Protein AF-A0A2N9N0X9-F1 (afdb_monomer)

Foldseek 3Di:
DPPLDDAFAKEWEQKEWAQPQDDPPDDSVVVRVVLIAGADDDPDDLDDHHYAYEYAYQDDCALVNCVVCCVPPVHRYYYHPPSVVRSVCVVVVHHDIDMWTHQWDYHNPDTPCVVPVVSSVVSVVVNVVVCVVCVVSRVVSVD

Secondary structure (DSSP, 8-state):
-TTTS-TT-EEEEEEEEETT---SSS-HHHHHHHH-EE----SS-SS--EEEEEEE-SS---HHHHHHHHHHH--SEEESSHHHHHHHHHHTT-----EEE----B-SS-BTTTT-HHHHHHHHHHHHHHHHHHHHHHHHHT-

Nearest PDB structures (foldseek):
  2qsu-assembly1_B  TM=7.809E-01  e=2.607E-05  Arabidopsis thaliana
  3bsf-assembly1_B  TM=7.922E-01  e=1.098E-04  Arabidopsis thaliana
  4l0m-assembly1_A-2  TM=6.205E-01  e=2.783E-05  Borreliella burgdorferi B31
  5b7p-assembly1_B  TM=5.273E-01  e=2.881E-03  Aeromonas hydrophila subsp. hydrophila ATCC 7966
  8d38-assembly1_B  TM=5.324E-01  e=8.196E-03  Geobacillus stearothermophilus

Sequence (143 aa):
MEGRIKRFDVVAAEKVVIYDIAEAVGDSKVAITDYSTTLPLPARLPVPAVKVTMYSADRDLTPAGLRELDAAYQPVVADWESGAIAWVAHRNATPVLILRGVTDLVNSDNGEAHGNPQLFADNTIRVMRNLVGLLPKWLAAWR

Radius of gyration: 15.5 Å; Cα contacts (8 Å, |Δi|>4): 230; chains: 1; bounding box: 37×37×37 Å

Structure (mmCIF, N/CA/C/O backbone):
data_AF-A0A2N9N0X9-F1
#
_entry.id   AF-A0A2N9N0X9-F1
#
loop_
_atom_site.group_PDB
_atom_site.id
_atom_site.type_symbol
_atom_site.label_atom_id
_atom_site.label_alt_id
_atom_site.label_comp_id
_atom_site.label_asym_id
_atom_site.label_entity_id
_atom_site.label_seq_id
_atom_site.pdbx_PDB_ins_code
_atom_site.Cartn_x
_atom_site.Cartn_y
_atom_site.Cartn_z
_atom_site.occupancy
_atom_site.B_iso_or_equiv
_atom_site.auth_seq_id
_atom_site.auth_comp_id
_atom_site.auth_asym_id
_atom_site.auth_atom_id
_atom_site.pdbx_PDB_model_num
ATOM 1 N N . MET A 1 1 ? 2.488 5.630 -5.276 1.00 97.06 1 MET A N 1
ATOM 2 C CA . MET A 1 1 ? 2.833 6.067 -6.647 1.00 97.06 1 MET A CA 1
ATOM 3 C C . MET A 1 1 ? 2.387 7.503 -6.838 1.00 97.06 1 MET A C 1
ATOM 5 O O . MET A 1 1 ? 1.276 7.843 -6.432 1.00 97.06 1 MET A O 1
ATOM 9 N N . GLU A 1 2 ? 3.249 8.346 -7.405 1.00 96.50 2 GLU A N 1
ATOM 10 C CA . GLU A 1 2 ? 2.928 9.760 -7.634 1.00 96.50 2 GLU A CA 1
ATOM 11 C C . GLU A 1 2 ? 1.655 9.918 -8.484 1.00 96.50 2 GLU A C 1
ATOM 13 O O . GLU A 1 2 ? 1.337 9.077 -9.323 1.00 96.50 2 GLU A O 1
ATOM 18 N N . GLY A 1 3 ? 0.867 10.958 -8.206 1.00 96.38 3 GLY A N 1
ATOM 19 C CA . GLY A 1 3 ? -0.410 11.220 -8.880 1.00 96.38 3 GLY A CA 1
ATOM 20 C C . GLY A 1 3 ? -1.579 10.344 -8.413 1.00 96.38 3 GLY A C 1
ATOM 21 O O . GLY A 1 3 ? -2.730 10.731 -8.599 1.00 96.38 3 GLY A O 1
ATOM 22 N N . ARG A 1 4 ? -1.312 9.208 -7.753 1.00 97.50 4 ARG A N 1
ATOM 23 C CA . ARG A 1 4 ? -2.342 8.293 -7.215 1.00 97.50 4 ARG A CA 1
ATOM 24 C C . ARG A 1 4 ? -2.511 8.392 -5.703 1.00 97.50 4 ARG A C 1
ATOM 26 O O . ARG A 1 4 ? -3.573 8.069 -5.183 1.00 97.50 4 ARG A O 1
ATOM 33 N N . ILE A 1 5 ? -1.468 8.830 -5.003 1.00 98.25 5 ILE A N 1
ATOM 34 C CA . ILE A 1 5 ? -1.463 9.032 -3.554 1.00 98.25 5 ILE A CA 1
ATOM 35 C C . ILE A 1 5 ? -0.552 10.204 -3.184 1.00 98.25 5 ILE A C 1
ATOM 37 O O . ILE A 1 5 ? 0.324 10.578 -3.969 1.00 98.25 5 ILE A O 1
ATOM 41 N N . LYS A 1 6 ? -0.753 10.802 -2.006 1.00 98.06 6 LYS A N 1
ATOM 42 C CA . LYS A 1 6 ? 0.064 11.913 -1.513 1.00 98.06 6 LYS A CA 1
ATOM 43 C C . LYS A 1 6 ? 1.027 11.446 -0.432 1.00 98.06 6 LYS A C 1
ATOM 45 O O . LYS A 1 6 ? 0.754 10.522 0.333 1.00 98.06 6 LYS A O 1
ATOM 50 N N . ARG A 1 7 ?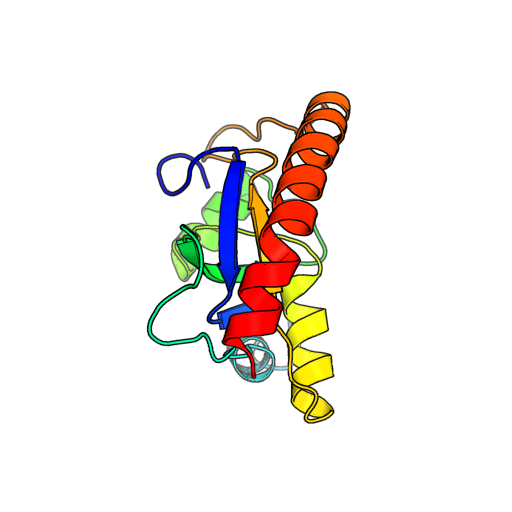 2.159 12.146 -0.332 1.00 97.69 7 ARG A N 1
ATOM 51 C CA . ARG A 1 7 ? 3.093 11.970 0.782 1.00 97.69 7 ARG A CA 1
ATOM 52 C C . ARG A 1 7 ? 2.359 12.191 2.108 1.00 97.69 7 ARG A C 1
ATOM 54 O O . ARG A 1 7 ? 1.580 13.133 2.237 1.00 97.69 7 ARG A O 1
ATOM 61 N N . PHE A 1 8 ? 2.651 11.341 3.086 1.00 98.25 8 PHE A N 1
ATOM 62 C CA . PHE A 1 8 ? 2.036 11.294 4.416 1.00 98.25 8 PHE A CA 1
ATOM 63 C C . PHE A 1 8 ? 0.571 10.854 4.483 1.00 98.25 8 PHE A C 1
ATOM 65 O O . PHE A 1 8 ? 0.020 10.840 5.588 1.00 98.25 8 PHE A O 1
ATOM 72 N N . ASP A 1 9 ? -0.048 10.450 3.370 1.00 98.56 9 ASP A N 1
ATOM 73 C CA . ASP A 1 9 ? -1.334 9.762 3.449 1.00 98.56 9 ASP A CA 1
ATOM 74 C C . ASP A 1 9 ? -1.188 8.498 4.306 1.00 98.56 9 ASP A C 1
ATOM 76 O O . ASP A 1 9 ? -0.188 7.778 4.226 1.00 98.56 9 ASP A O 1
ATOM 80 N N . VAL A 1 10 ? -2.195 8.242 5.142 1.00 98.38 10 VAL A N 1
ATOM 81 C CA . VAL A 1 10 ? -2.327 6.985 5.884 1.00 98.38 10 VAL A CA 1
ATOM 82 C C . VAL A 1 10 ? -3.053 5.993 4.998 1.00 98.38 10 VAL A C 1
ATOM 84 O O . VAL A 1 10 ? -4.074 6.315 4.391 1.00 98.38 10 VAL A O 1
ATOM 87 N N . VAL A 1 11 ? -2.536 4.777 4.952 1.00 98.25 11 VAL A N 1
ATOM 88 C CA . VAL A 1 11 ? -2.971 3.724 4.048 1.00 98.25 11 VAL A CA 1
ATOM 89 C C . VAL A 1 11 ? -3.420 2.533 4.869 1.00 98.25 11 VAL A C 1
ATOM 91 O O . VAL A 1 11 ? -2.685 2.087 5.747 1.00 98.25 11 VAL A O 1
ATOM 94 N N . ALA A 1 12 ? -4.608 2.019 4.571 1.00 97.69 12 ALA A N 1
ATOM 95 C CA . ALA A 1 12 ? -5.120 0.775 5.128 1.00 97.69 12 ALA A CA 1
ATOM 96 C C . ALA A 1 12 ? -5.230 -0.258 4.004 1.00 97.69 12 ALA A C 1
ATOM 98 O O . ALA A 1 12 ? -5.938 -0.033 3.020 1.00 97.69 12 ALA A O 1
ATOM 99 N N . ALA A 1 13 ? -4.517 -1.375 4.130 1.00 98.00 13 ALA A N 1
ATOM 100 C CA . ALA A 1 13 ? -4.568 -2.423 3.118 1.00 98.00 13 ALA A CA 1
ATOM 101 C C . ALA A 1 13 ? -5.866 -3.233 3.262 1.00 98.00 13 ALA A C 1
ATOM 103 O O . ALA A 1 13 ? -6.127 -3.800 4.320 1.00 98.00 13 ALA A O 1
ATOM 104 N N . GLU A 1 14 ? -6.668 -3.297 2.198 1.00 97.38 14 GLU A N 1
ATOM 105 C CA . GLU A 1 14 ? -7.825 -4.212 2.103 1.00 97.38 14 GLU A CA 1
ATOM 106 C C . GLU A 1 14 ? -7.474 -5.498 1.341 1.00 97.38 14 GLU A C 1
ATOM 108 O O . GLU A 1 14 ? -8.151 -6.521 1.440 1.00 97.38 14 GLU A O 1
ATOM 113 N N . LYS A 1 15 ? -6.371 -5.457 0.594 1.00 98.44 15 LYS A N 1
ATOM 114 C CA . LYS A 1 15 ? -5.728 -6.604 -0.035 1.00 98.44 15 LYS A CA 1
ATOM 115 C C . LYS A 1 15 ? -4.232 -6.339 -0.116 1.00 98.44 15 LYS A C 1
ATOM 117 O O . LYS A 1 15 ? -3.816 -5.198 -0.319 1.00 98.44 15 LYS A O 1
ATOM 122 N N . VAL A 1 16 ? -3.433 -7.387 0.000 1.00 98.56 16 VAL A N 1
ATOM 123 C CA . VAL A 1 16 ? -2.006 -7.347 -0.314 1.00 98.56 16 VAL A CA 1
ATOM 124 C C . VAL A 1 16 ? -1.667 -8.390 -1.373 1.00 98.56 16 VAL A C 1
ATOM 126 O O . VAL A 1 16 ? -2.288 -9.455 -1.425 1.00 98.56 16 VAL A O 1
ATOM 129 N N . VAL A 1 17 ? -0.705 -8.065 -2.229 1.00 98.62 17 VAL A N 1
ATOM 130 C CA . VAL A 1 17 ? -0.235 -8.903 -3.338 1.00 98.62 17 VAL A CA 1
ATOM 131 C C . VAL A 1 17 ? 1.287 -8.953 -3.278 1.00 98.62 17 VAL A C 1
ATOM 133 O O . VAL A 1 17 ? 1.915 -7.900 -3.316 1.00 98.62 17 VAL A O 1
ATOM 136 N N . ILE A 1 18 ? 1.877 -10.148 -3.209 1.00 98.31 18 ILE A N 1
ATOM 137 C CA . ILE A 1 18 ? 3.328 -10.336 -3.365 1.00 98.31 18 ILE A CA 1
ATOM 138 C C . ILE A 1 18 ? 3.593 -10.507 -4.859 1.00 98.31 18 ILE A C 1
ATOM 140 O O . ILE A 1 18 ? 3.254 -11.544 -5.423 1.00 98.31 18 ILE A O 1
ATOM 144 N N . TYR A 1 19 ? 4.073 -9.462 -5.531 1.00 96.44 19 TYR A N 1
ATOM 145 C CA . TYR A 1 19 ? 4.010 -9.391 -6.998 1.00 96.44 19 TYR A CA 1
ATOM 146 C C . TYR A 1 19 ? 5.247 -9.938 -7.713 1.00 96.44 19 TYR A C 1
ATOM 148 O O . TYR A 1 19 ? 5.226 -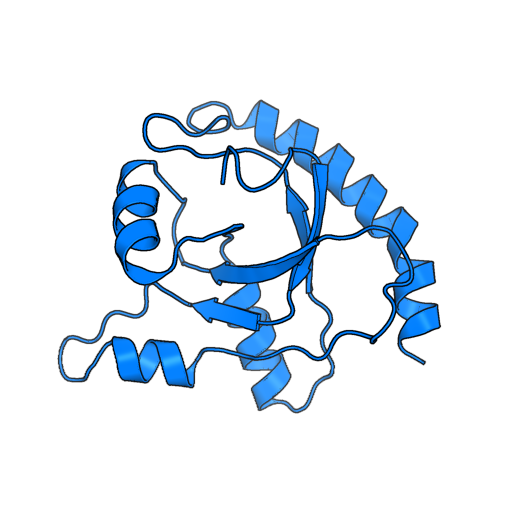10.083 -8.935 1.00 96.44 19 TYR A O 1
ATOM 156 N N . ASP A 1 20 ? 6.327 -10.198 -6.984 1.00 96.19 20 ASP A N 1
ATOM 157 C CA . ASP A 1 20 ? 7.615 -10.632 -7.518 1.00 96.19 20 ASP A CA 1
ATOM 158 C C . ASP A 1 20 ? 7.878 -12.134 -7.349 1.00 96.19 20 ASP A C 1
ATOM 160 O O . ASP A 1 20 ? 8.991 -12.590 -7.606 1.00 96.19 20 ASP A O 1
ATOM 164 N N . ILE A 1 21 ? 6.852 -12.918 -6.996 1.00 96.94 21 ILE A N 1
ATOM 165 C CA . ILE A 1 21 ? 6.937 -14.380 -7.035 1.00 96.94 21 ILE A CA 1
ATOM 166 C C . ILE A 1 21 ? 7.195 -14.815 -8.482 1.00 96.94 21 ILE A C 1
ATOM 168 O O . ILE A 1 21 ? 6.394 -14.546 -9.382 1.00 96.94 21 ILE A O 1
ATOM 172 N N . ALA A 1 22 ? 8.321 -15.493 -8.696 1.00 95.94 22 ALA A N 1
ATOM 173 C CA . ALA A 1 22 ? 8.764 -15.967 -9.997 1.00 95.94 22 ALA A CA 1
ATOM 174 C C . ALA A 1 22 ? 8.986 -17.482 -9.967 1.00 95.94 22 ALA A C 1
ATOM 176 O O . ALA A 1 22 ? 9.875 -17.982 -9.281 1.00 95.94 22 ALA A O 1
ATOM 177 N N . GLU A 1 23 ? 8.195 -18.202 -10.754 1.00 95.50 23 GLU A N 1
ATOM 178 C CA . GLU A 1 23 ? 8.281 -19.647 -10.925 1.00 95.50 23 GLU A CA 1
ATOM 179 C C . GLU A 1 23 ? 8.961 -19.986 -12.258 1.00 95.50 23 GLU A C 1
ATOM 181 O O . GLU A 1 23 ? 8.637 -19.416 -13.300 1.00 95.50 23 GLU A O 1
ATOM 186 N N . ALA A 1 24 ? 9.906 -20.932 -12.238 1.00 95.06 24 ALA A N 1
ATOM 187 C CA . ALA A 1 24 ? 10.555 -21.447 -13.452 1.00 95.06 24 ALA A CA 1
ATOM 188 C C . ALA A 1 24 ? 9.884 -22.723 -13.994 1.00 95.06 24 ALA A C 1
ATOM 190 O O . ALA A 1 24 ? 10.092 -23.091 -15.149 1.00 95.06 24 ALA A O 1
ATOM 191 N N . VAL A 1 25 ? 9.112 -23.412 -13.146 1.00 95.00 25 VAL A N 1
ATOM 192 C CA . VAL A 1 25 ? 8.435 -24.680 -13.470 1.00 95.00 25 VAL A CA 1
ATOM 193 C C . VAL A 1 25 ? 6.917 -24.497 -13.543 1.00 95.00 25 VAL A C 1
ATOM 195 O O . VAL A 1 25 ? 6.277 -25.071 -14.422 1.00 95.00 25 VAL A O 1
ATOM 198 N N . GLY A 1 26 ? 6.343 -23.722 -12.619 1.00 94.25 26 GLY A N 1
ATOM 199 C CA . GLY A 1 26 ? 4.913 -23.413 -12.565 1.00 94.25 26 GLY A CA 1
ATOM 200 C C . GLY A 1 26 ? 4.544 -22.077 -13.215 1.00 94.25 26 GLY A C 1
ATOM 201 O O . GLY A 1 26 ? 5.359 -21.432 -13.871 1.00 94.25 26 GLY A O 1
ATOM 202 N N . ASP A 1 27 ? 3.296 -21.651 -13.006 1.00 96.75 27 ASP A N 1
ATOM 203 C CA . ASP A 1 27 ? 2.815 -20.327 -13.409 1.00 96.75 27 ASP A CA 1
ATOM 204 C C . ASP A 1 27 ? 2.927 -19.343 -12.236 1.00 96.75 27 ASP A C 1
ATOM 206 O O . ASP A 1 27 ? 2.189 -19.439 -11.251 1.00 96.75 27 ASP A O 1
ATOM 210 N N . SER A 1 28 ? 3.814 -18.355 -12.372 1.00 96.38 28 SER A N 1
ATOM 211 C CA . SER A 1 28 ? 3.989 -17.273 -11.401 1.00 96.38 28 SER A CA 1
ATOM 212 C C . SER A 1 28 ? 2.676 -16.569 -11.049 1.00 96.38 28 SER A C 1
ATOM 214 O O . SER A 1 28 ? 2.478 -16.188 -9.902 1.00 96.38 28 SER A O 1
ATOM 216 N N . LYS A 1 29 ? 1.739 -16.402 -11.993 1.00 95.88 29 LYS A N 1
ATOM 217 C CA . LYS A 1 29 ? 0.459 -15.721 -11.728 1.00 95.88 29 LYS A CA 1
ATOM 218 C C . LYS A 1 29 ? -0.440 -16.519 -10.795 1.00 95.88 29 LYS A C 1
ATOM 220 O O . LYS A 1 29 ? -1.159 -15.920 -9.992 1.00 95.88 29 LYS A O 1
ATOM 225 N N . VAL A 1 30 ? -0.407 -17.847 -10.902 1.00 97.44 30 VAL A N 1
ATOM 226 C CA . VAL A 1 30 ? -1.135 -18.733 -9.987 1.00 97.44 30 VAL A CA 1
ATOM 227 C C . VAL A 1 30 ? -0.549 -18.583 -8.590 1.00 97.44 30 VAL A C 1
ATOM 229 O O . VAL A 1 30 ? -1.293 -18.278 -7.665 1.00 97.44 30 VAL A O 1
ATOM 232 N N . ALA A 1 31 ? 0.779 -18.636 -8.456 1.00 97.38 31 ALA A N 1
ATOM 233 C CA . ALA A 1 31 ? 1.433 -18.428 -7.168 1.00 97.38 31 ALA A CA 1
ATOM 234 C C . ALA A 1 31 ? 1.117 -17.037 -6.578 1.00 97.38 31 ALA A C 1
ATOM 236 O O . ALA A 1 31 ? 0.640 -16.937 -5.453 1.00 97.38 31 ALA A O 1
ATOM 237 N N . ILE A 1 32 ? 1.259 -15.952 -7.345 1.00 98.00 32 ILE A N 1
ATOM 238 C CA . ILE A 1 32 ? 0.889 -14.595 -6.896 1.00 98.00 32 ILE A CA 1
ATOM 239 C C . ILE A 1 32 ? -0.566 -14.541 -6.408 1.00 98.00 32 ILE A C 1
ATOM 241 O O . ILE A 1 32 ? -0.864 -13.885 -5.407 1.00 98.00 32 ILE A O 1
ATOM 245 N N . THR A 1 33 ? -1.480 -15.225 -7.099 1.00 97.38 33 THR A N 1
ATOM 246 C CA . THR A 1 33 ? -2.891 -15.292 -6.699 1.00 97.38 33 THR A CA 1
ATOM 247 C C . THR A 1 33 ? -3.060 -16.040 -5.382 1.00 97.38 33 THR A C 1
ATOM 249 O O . THR A 1 33 ? -3.750 -15.534 -4.500 1.00 97.38 33 THR A O 1
ATOM 252 N N . ASP A 1 34 ? -2.394 -17.182 -5.222 1.00 97.12 34 ASP A N 1
ATOM 253 C CA . ASP A 1 34 ? -2.476 -18.014 -4.021 1.00 97.12 34 ASP A CA 1
ATOM 254 C C . ASP A 1 34 ? -1.914 -17.305 -2.783 1.00 97.12 34 ASP A C 1
ATOM 256 O O . ASP A 1 34 ? -2.510 -17.387 -1.714 1.00 97.12 34 ASP A O 1
ATOM 260 N N . TYR A 1 35 ? -0.813 -16.560 -2.927 1.00 97.69 35 TYR A N 1
ATOM 261 C CA . TYR A 1 35 ? -0.199 -15.794 -1.833 1.00 97.69 35 TYR A CA 1
ATOM 262 C C . TYR A 1 35 ? -0.857 -14.421 -1.597 1.00 97.69 35 TYR A C 1
ATOM 264 O O . TYR A 1 35 ? -0.567 -13.744 -0.604 1.00 97.69 35 TYR A O 1
ATOM 272 N N . SER A 1 36 ? -1.764 -13.985 -2.477 1.00 98.38 36 SER A N 1
ATOM 273 C CA . SER A 1 36 ? -2.518 -12.746 -2.278 1.00 98.38 36 SER A CA 1
ATOM 274 C C . SER A 1 36 ? -3.512 -12.897 -1.131 1.00 98.38 36 SER A C 1
ATOM 276 O O . SER A 1 36 ? -4.317 -13.822 -1.098 1.00 98.38 36 SER A O 1
ATOM 278 N N . THR A 1 37 ? -3.522 -11.934 -0.211 1.00 98.56 37 THR A N 1
ATOM 279 C CA . THR A 1 37 ? -4.353 -12.008 0.997 1.00 98.56 37 THR A CA 1
ATOM 280 C C . THR A 1 37 ? -5.313 -10.826 1.065 1.00 98.56 37 THR A C 1
ATOM 282 O O . THR A 1 37 ? -4.892 -9.670 1.010 1.00 98.56 37 THR A O 1
ATOM 285 N N . THR A 1 38 ? -6.613 -11.098 1.210 1.00 97.94 38 THR A N 1
ATOM 286 C CA . THR A 1 38 ? -7.632 -10.076 1.498 1.00 97.94 38 THR A CA 1
ATOM 287 C C . THR A 1 38 ? -7.718 -9.836 3.000 1.00 97.94 38 THR A C 1
ATOM 289 O O . THR A 1 38 ? -7.789 -10.780 3.786 1.00 97.94 38 THR A O 1
ATOM 292 N N . LEU A 1 39 ? -7.739 -8.566 3.395 1.00 96.06 39 LEU A N 1
ATOM 293 C CA . LEU A 1 39 ? -7.769 -8.133 4.786 1.00 96.06 39 LEU A CA 1
ATOM 294 C C . LEU A 1 39 ? -9.090 -7.408 5.064 1.00 96.06 39 LEU A C 1
ATOM 296 O O . LEU A 1 39 ? -9.372 -6.391 4.425 1.00 96.06 39 LEU A O 1
ATOM 300 N N . PRO A 1 40 ? -9.924 -7.902 5.996 1.00 92.88 40 PRO A N 1
ATOM 301 C CA . PRO A 1 40 ? -11.168 -7.228 6.322 1.00 92.88 40 PRO A CA 1
ATOM 302 C C . PRO A 1 40 ? -10.870 -5.882 6.991 1.00 92.88 40 PRO A C 1
ATOM 304 O O . PRO A 1 40 ? -10.104 -5.798 7.948 1.00 92.88 40 PRO A O 1
ATOM 307 N N . LEU A 1 41 ? -11.517 -4.828 6.498 1.00 92.81 41 LEU A N 1
ATOM 308 C CA . LEU A 1 41 ? -11.511 -3.502 7.108 1.00 92.81 41 LEU A CA 1
ATOM 309 C C . LEU A 1 41 ? -12.930 -3.142 7.566 1.00 92.81 41 LEU A C 1
ATOM 311 O O . LEU A 1 41 ? -13.904 -3.575 6.942 1.00 92.81 41 LEU A O 1
ATOM 315 N N . PRO A 1 42 ? -13.081 -2.320 8.620 1.00 89.56 42 PRO A N 1
ATOM 316 C CA . PRO A 1 42 ? -14.395 -1.856 9.040 1.00 89.56 42 PRO A CA 1
ATOM 317 C C . PRO A 1 42 ? -15.066 -1.041 7.926 1.00 89.56 42 PRO A C 1
ATOM 319 O O . PRO A 1 42 ? -14.414 -0.271 7.217 1.00 89.56 42 PRO A O 1
ATOM 322 N N . ALA A 1 43 ? -16.392 -1.166 7.801 1.00 86.88 43 ALA A N 1
ATOM 323 C CA . ALA A 1 43 ? -17.171 -0.457 6.780 1.00 86.88 43 ALA A CA 1
ATOM 324 C C . ALA A 1 43 ? -16.986 1.070 6.854 1.00 86.88 43 ALA A C 1
ATOM 326 O O . ALA A 1 43 ? -16.927 1.751 5.830 1.00 86.88 43 ALA A O 1
ATOM 327 N N . ARG A 1 44 ? -16.844 1.600 8.075 1.00 91.81 44 ARG A N 1
ATOM 328 C CA . ARG A 1 44 ? -16.467 2.987 8.340 1.00 91.81 44 ARG A CA 1
ATOM 329 C C . ARG A 1 44 ? -15.103 3.011 9.012 1.00 91.81 44 ARG A C 1
ATOM 331 O O . ARG A 1 44 ? -14.951 2.506 10.121 1.00 91.81 44 ARG A O 1
ATOM 338 N N . LEU A 1 45 ? -14.132 3.648 8.364 1.00 94.69 45 LEU A N 1
ATOM 339 C CA . LEU A 1 45 ? -12.815 3.828 8.959 1.00 94.69 45 LEU A CA 1
ATOM 340 C C . LEU A 1 45 ? -12.885 4.814 10.138 1.00 94.69 45 LEU A C 1
ATOM 342 O O . LEU A 1 45 ? -13.572 5.836 10.043 1.00 94.69 45 LEU A O 1
ATOM 346 N N . PRO A 1 46 ? -12.165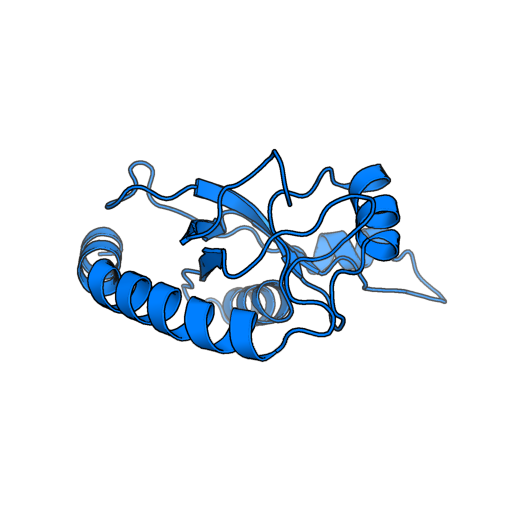 4.547 11.240 1.00 95.44 46 PRO A N 1
ATOM 347 C CA . PRO A 1 46 ? -12.207 5.388 12.437 1.00 95.44 46 PRO A CA 1
ATOM 348 C C . PRO A 1 46 ? -11.461 6.719 12.267 1.00 95.44 46 PRO A C 1
ATOM 350 O O . PRO A 1 46 ? -11.618 7.638 13.075 1.00 95.44 46 PRO A O 1
ATOM 353 N N . VAL A 1 47 ? -10.630 6.823 11.228 1.00 95.94 47 VAL A N 1
ATOM 354 C CA . VAL A 1 47 ? -9.831 7.996 10.865 1.00 95.94 47 VAL A CA 1
ATOM 355 C C . VAL A 1 47 ? -9.738 8.097 9.338 1.00 95.94 47 VAL A C 1
ATOM 357 O O . VAL A 1 47 ? -9.930 7.082 8.663 1.00 95.94 47 VAL A O 1
ATOM 360 N N . PRO A 1 48 ? -9.430 9.280 8.772 1.00 96.06 48 PRO A N 1
ATOM 361 C CA . PRO A 1 48 ? -9.121 9.394 7.351 1.00 96.06 48 PRO A CA 1
ATOM 362 C C . PRO A 1 48 ? -7.926 8.506 6.983 1.00 96.06 48 PRO A C 1
ATOM 364 O O . PRO A 1 48 ? -6.833 8.676 7.521 1.00 96.06 48 PRO A O 1
ATOM 367 N N . ALA A 1 49 ? -8.152 7.557 6.082 1.00 97.19 49 ALA A N 1
ATOM 368 C CA . ALA A 1 49 ? -7.125 6.717 5.486 1.00 97.19 49 ALA A CA 1
ATOM 369 C C . ALA A 1 49 ? -7.584 6.268 4.094 1.00 97.19 49 ALA A C 1
ATOM 371 O O . ALA A 1 49 ? -8.785 6.178 3.821 1.00 97.19 49 ALA A O 1
ATOM 372 N N . VAL A 1 50 ? -6.624 5.987 3.221 1.00 97.38 50 VAL A N 1
ATOM 373 C CA . VAL A 1 50 ? -6.865 5.481 1.871 1.00 97.38 50 VAL A CA 1
ATOM 374 C C . VAL A 1 50 ? -6.913 3.956 1.936 1.00 97.38 50 VAL A C 1
ATOM 376 O O . VAL A 1 50 ? -5.933 3.324 2.332 1.00 97.38 50 VAL A O 1
ATOM 379 N N . LYS A 1 51 ? -8.054 3.361 1.570 1.00 96.88 51 LYS A N 1
ATOM 380 C CA . LYS A 1 51 ? -8.169 1.905 1.397 1.00 96.88 51 LYS A CA 1
ATOM 381 C C . LYS A 1 51 ? -7.616 1.516 0.038 1.00 96.88 51 LYS A C 1
ATOM 383 O O . LYS A 1 51 ? -7.988 2.141 -0.954 1.00 96.88 51 LYS A O 1
ATOM 388 N N . VAL A 1 52 ? -6.726 0.532 0.005 1.00 97.62 52 VAL A N 1
ATOM 389 C CA . VAL A 1 52 ? -6.033 0.137 -1.227 1.00 97.62 52 VAL A CA 1
ATOM 390 C C . VAL A 1 52 ? -5.709 -1.352 -1.256 1.00 97.62 52 VAL A C 1
ATOM 392 O O . VAL A 1 52 ? -5.559 -1.997 -0.214 1.00 97.62 52 VAL A O 1
ATOM 395 N N . THR A 1 53 ? -5.481 -1.858 -2.469 1.00 98.44 53 THR A N 1
ATOM 396 C CA . THR A 1 53 ? -4.594 -3.008 -2.669 1.00 98.44 53 THR A CA 1
ATOM 397 C C . THR A 1 53 ? -3.139 -2.539 -2.595 1.00 98.44 53 THR A C 1
ATOM 399 O O . THR A 1 53 ? -2.771 -1.563 -3.252 1.00 98.44 53 THR A O 1
ATOM 402 N N . MET A 1 54 ? -2.323 -3.222 -1.793 1.00 98.44 54 MET A N 1
ATOM 403 C CA . MET A 1 54 ? -0.899 -2.934 -1.605 1.00 98.44 54 MET A CA 1
ATOM 404 C C . MET A 1 54 ? -0.032 -4.030 -2.225 1.00 98.44 54 MET A C 1
ATOM 406 O O . MET A 1 54 ? -0.375 -5.208 -2.160 1.00 98.44 54 MET A O 1
ATOM 410 N N . TYR A 1 55 ? 1.077 -3.629 -2.842 1.00 98.56 55 TYR A N 1
ATOM 411 C CA . TYR A 1 55 ? 1.938 -4.516 -3.622 1.00 98.56 55 TYR A CA 1
ATOM 412 C C . TYR A 1 55 ? 3.299 -4.666 -2.942 1.00 98.56 55 TYR A C 1
ATOM 414 O O . TYR A 1 55 ? 4.053 -3.702 -2.860 1.00 98.56 55 TYR A O 1
ATOM 422 N N . SER A 1 56 ? 3.609 -5.861 -2.454 1.00 98.50 56 SER A N 1
ATOM 423 C CA . SER A 1 56 ? 4.850 -6.162 -1.741 1.00 98.50 56 SER A CA 1
ATOM 424 C C . SER A 1 56 ? 5.834 -6.928 -2.622 1.00 98.50 56 SER A C 1
ATOM 426 O O . SER A 1 56 ? 5.407 -7.734 -3.452 1.00 98.50 56 SER A O 1
ATOM 428 N N . ALA A 1 57 ? 7.128 -6.677 -2.442 1.00 97.69 57 ALA A N 1
ATOM 429 C CA . ALA A 1 57 ? 8.209 -7.405 -3.104 1.00 97.69 57 ALA A CA 1
ATOM 430 C C . ALA A 1 57 ? 9.518 -7.306 -2.315 1.00 97.69 57 ALA A C 1
ATOM 432 O O . ALA A 1 57 ? 9.744 -6.318 -1.622 1.00 97.69 57 ALA A O 1
ATOM 433 N N . ASP A 1 58 ? 10.428 -8.256 -2.515 1.00 97.00 58 ASP A N 1
ATOM 434 C C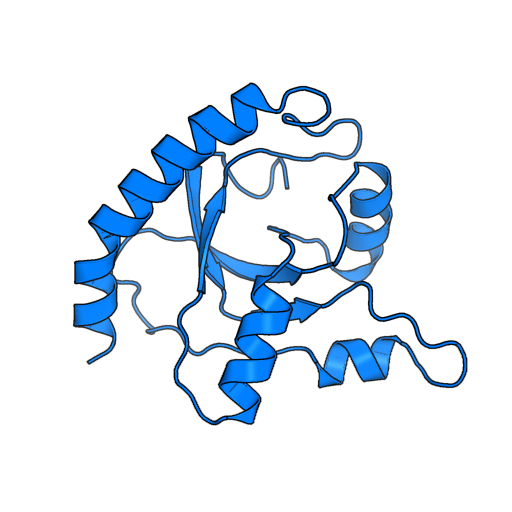A . ASP A 1 58 ? 11.756 -8.280 -1.887 1.00 97.00 58 ASP A CA 1
ATOM 435 C C . ASP A 1 58 ? 12.755 -7.360 -2.620 1.00 97.00 58 ASP A C 1
ATOM 437 O O . ASP A 1 58 ? 13.889 -7.730 -2.936 1.00 97.00 58 ASP A O 1
ATOM 441 N N . ARG A 1 59 ? 12.314 -6.143 -2.962 1.00 95.12 59 ARG A N 1
ATOM 442 C CA . ARG A 1 59 ? 13.118 -5.131 -3.658 1.00 95.12 59 ARG A CA 1
ATOM 443 C C . ARG A 1 59 ? 12.498 -3.743 -3.589 1.00 95.12 59 ARG A C 1
ATOM 445 O O . ARG A 1 59 ? 11.279 -3.578 -3.570 1.00 95.12 59 ARG A O 1
ATOM 452 N N . ASP A 1 60 ? 13.361 -2.737 -3.695 1.00 95.75 60 ASP A N 1
ATOM 453 C CA . ASP A 1 60 ? 12.944 -1.352 -3.884 1.00 95.75 60 ASP A CA 1
ATOM 454 C C . ASP A 1 60 ? 12.153 -1.169 -5.181 1.00 95.75 60 ASP A C 1
ATOM 456 O O . ASP A 1 60 ? 12.499 -1.697 -6.247 1.00 95.75 60 ASP A O 1
ATOM 460 N N . LEU A 1 61 ? 11.111 -0.341 -5.111 1.00 96.31 61 LEU A N 1
ATOM 461 C CA . LEU A 1 61 ? 10.359 0.052 -6.291 1.00 96.31 61 LEU A CA 1
ATOM 462 C C . LEU A 1 61 ? 11.117 1.126 -7.079 1.00 96.31 61 LEU A C 1
ATOM 464 O O . LEU A 1 61 ? 10.973 2.324 -6.848 1.00 96.31 61 LEU A O 1
ATOM 468 N N . THR A 1 62 ? 11.879 0.695 -8.076 1.00 96.31 62 THR A N 1
ATOM 469 C CA . THR A 1 62 ? 12.510 1.604 -9.044 1.00 96.31 62 THR A CA 1
ATOM 470 C C . THR A 1 62 ? 11.496 2.129 -10.076 1.00 96.31 62 THR A C 1
ATOM 472 O O . THR A 1 62 ? 10.456 1.500 -10.281 1.00 96.31 62 THR A O 1
ATOM 475 N N . PRO A 1 63 ? 11.790 3.217 -10.818 1.00 96.19 63 PRO A N 1
ATOM 476 C CA . PRO A 1 63 ? 10.935 3.655 -11.926 1.00 96.19 63 PRO A CA 1
ATOM 477 C C . PRO A 1 63 ? 10.729 2.580 -13.005 1.00 96.19 63 PRO A C 1
ATOM 479 O O . PRO A 1 63 ? 9.648 2.467 -13.579 1.00 96.19 63 PRO A O 1
ATOM 482 N N . ALA A 1 64 ? 11.750 1.754 -13.269 1.00 94.94 64 ALA A N 1
ATOM 483 C CA . ALA A 1 64 ? 11.631 0.625 -14.190 1.00 94.94 64 ALA A CA 1
ATOM 484 C C . ALA A 1 64 ? 10.687 -0.452 -13.641 1.00 94.94 64 ALA A C 1
ATOM 486 O O . ALA A 1 64 ? 9.766 -0.862 -14.346 1.00 94.94 64 ALA A O 1
ATOM 487 N N . GLY A 1 65 ? 10.853 -0.820 -12.367 1.00 94.81 65 GLY A N 1
ATOM 488 C CA . GLY A 1 65 ? 9.954 -1.753 -11.687 1.00 94.81 65 GLY A CA 1
ATOM 489 C C . GLY A 1 65 ? 8.517 -1.234 -11.623 1.00 94.81 65 GLY A C 1
ATOM 490 O O . GLY A 1 65 ? 7.580 -2.001 -11.822 1.00 94.81 65 GLY A O 1
ATOM 491 N N . LEU A 1 66 ? 8.321 0.077 -11.442 1.00 96.12 66 LEU A N 1
ATOM 492 C CA . LEU A 1 66 ? 6.996 0.683 -11.518 1.00 96.12 66 LEU A CA 1
ATOM 493 C C . LEU A 1 66 ? 6.383 0.509 -12.907 1.00 96.12 66 LEU A C 1
ATOM 495 O O . LEU A 1 66 ? 5.231 0.110 -12.978 1.00 96.12 66 LEU A O 1
ATOM 499 N N . ARG A 1 67 ? 7.116 0.754 -14.000 1.00 94.38 67 ARG A N 1
ATOM 500 C CA . ARG A 1 67 ? 6.579 0.556 -15.362 1.00 94.38 67 ARG A CA 1
ATOM 501 C C . ARG A 1 67 ? 6.130 -0.886 -15.607 1.00 94.38 67 ARG A C 1
ATOM 503 O O . ARG A 1 67 ? 5.082 -1.097 -16.209 1.00 94.38 67 ARG A O 1
ATOM 510 N N . GLU A 1 68 ? 6.893 -1.862 -15.120 1.00 91.62 68 GLU A N 1
ATOM 511 C CA . GLU A 1 68 ? 6.525 -3.282 -15.197 1.00 91.62 68 GLU A CA 1
ATOM 512 C C . GLU A 1 68 ? 5.262 -3.582 -14.378 1.00 91.62 68 GLU A C 1
ATOM 514 O O . GLU A 1 68 ? 4.313 -4.186 -14.881 1.00 91.62 68 GLU A O 1
ATOM 519 N N . LEU A 1 69 ? 5.222 -3.111 -13.129 1.00 93.75 69 LEU A N 1
ATOM 520 C CA . LEU A 1 69 ? 4.096 -3.309 -12.218 1.00 93.75 69 LEU A CA 1
ATOM 521 C C . LEU A 1 69 ? 2.821 -2.609 -12.721 1.00 93.75 69 LEU A C 1
ATOM 523 O O . LEU A 1 69 ? 1.715 -3.127 -12.560 1.00 93.75 69 LEU A O 1
ATOM 527 N N . ASP A 1 70 ? 2.962 -1.450 -13.367 1.00 94.81 70 ASP A N 1
ATOM 528 C CA . ASP A 1 70 ? 1.848 -0.640 -13.858 1.00 94.81 70 ASP A CA 1
ATOM 529 C C . ASP A 1 70 ? 1.053 -1.328 -14.966 1.00 94.81 70 ASP A C 1
ATOM 531 O O . ASP A 1 70 ? -0.176 -1.228 -14.991 1.00 94.81 70 ASP A O 1
ATOM 535 N N . ALA A 1 71 ? 1.745 -2.070 -15.835 1.00 91.31 71 ALA A N 1
ATOM 536 C CA . ALA A 1 71 ? 1.134 -2.811 -16.934 1.00 91.31 71 ALA A CA 1
ATOM 537 C C . ALA A 1 71 ? 0.154 -3.888 -16.445 1.00 91.31 71 ALA A C 1
ATOM 539 O O . ALA A 1 71 ? -0.830 -4.181 -17.123 1.00 91.31 71 ALA A O 1
ATOM 540 N N . ALA A 1 72 ? 0.411 -4.470 -15.272 1.00 90.31 72 ALA A N 1
ATOM 541 C CA . ALA A 1 72 ? -0.409 -5.537 -14.713 1.00 90.31 72 ALA A CA 1
ATOM 542 C C . ALA A 1 72 ? -1.406 -5.048 -13.652 1.00 90.31 72 ALA A C 1
ATOM 544 O O . ALA A 1 72 ? -2.495 -5.611 -13.543 1.00 90.31 72 ALA A O 1
ATOM 545 N N . TYR A 1 73 ? -1.052 -4.021 -12.871 1.00 94.75 73 TYR A N 1
ATOM 546 C CA . TYR A 1 73 ? -1.725 -3.774 -11.593 1.00 94.75 73 TYR A CA 1
ATOM 547 C C . TYR A 1 73 ? -2.132 -2.328 -11.308 1.00 94.75 73 TYR A C 1
ATOM 549 O O . TYR A 1 73 ? -2.903 -2.114 -10.372 1.00 94.75 73 TYR A O 1
ATOM 557 N N . GLN A 1 74 ? -1.638 -1.339 -12.067 1.00 95.88 74 GLN A N 1
ATOM 558 C CA . GLN A 1 74 ? -1.905 0.089 -11.813 1.00 95.88 74 GLN A CA 1
ATOM 559 C C . GLN A 1 74 ? -1.761 0.467 -10.315 1.00 95.88 74 GLN A C 1
ATOM 561 O O . GLN A 1 74 ? -2.698 0.978 -9.694 1.00 95.88 74 GLN A O 1
ATOM 566 N N . PRO A 1 75 ? -0.611 0.179 -9.679 1.00 97.00 75 PRO A N 1
ATOM 567 C CA . PRO A 1 75 ? -0.494 0.164 -8.225 1.00 97.00 75 PRO A CA 1
ATOM 568 C C . PRO A 1 75 ? -0.632 1.562 -7.596 1.00 97.00 75 PRO A C 1
ATOM 570 O O . PRO A 1 75 ? -0.241 2.575 -8.184 1.00 97.00 75 PRO A O 1
ATOM 573 N N . VAL A 1 76 ? -1.167 1.623 -6.371 1.00 98.00 76 VAL A N 1
ATOM 574 C CA . VAL A 1 76 ? -1.296 2.874 -5.589 1.00 98.00 76 VAL A CA 1
ATOM 575 C C . VAL A 1 76 ? -0.175 3.013 -4.561 1.00 98.00 76 VAL A C 1
ATOM 577 O O . VAL A 1 76 ? 0.369 4.107 -4.378 1.00 98.00 76 VAL A O 1
ATOM 580 N N . VAL A 1 77 ? 0.210 1.902 -3.932 1.00 98.25 77 VAL A N 1
ATOM 581 C CA . VAL A 1 77 ? 1.295 1.808 -2.948 1.00 98.25 77 VAL A CA 1
ATOM 582 C C . VAL A 1 77 ? 2.061 0.501 -3.120 1.00 98.25 77 VAL A C 1
ATOM 584 O O . VAL A 1 77 ? 1.487 -0.499 -3.555 1.00 98.25 77 VAL A O 1
ATOM 587 N N . ALA A 1 78 ? 3.334 0.513 -2.739 1.00 97.88 78 ALA A N 1
ATOM 588 C CA . ALA A 1 78 ? 4.157 -0.679 -2.642 1.00 97.88 78 ALA A CA 1
ATOM 589 C C . ALA A 1 78 ? 5.039 -0.624 -1.393 1.00 97.88 78 ALA A C 1
ATOM 591 O O . ALA A 1 78 ? 5.325 0.464 -0.890 1.00 97.88 78 ALA A O 1
ATOM 592 N N . ASP A 1 79 ? 5.435 -1.790 -0.902 1.00 97.94 79 ASP A N 1
ATOM 593 C CA . ASP A 1 79 ? 6.380 -1.956 0.199 1.00 97.94 79 ASP A CA 1
ATOM 594 C C . ASP A 1 79 ? 7.115 -3.298 0.073 1.00 97.94 79 ASP A C 1
ATOM 596 O O . ASP A 1 79 ? 7.080 -3.921 -0.986 1.00 97.94 79 ASP A O 1
ATOM 600 N N . TRP A 1 80 ? 7.792 -3.727 1.138 1.00 98.12 80 TRP A N 1
ATOM 601 C CA . TRP A 1 80 ? 8.503 -5.001 1.155 1.00 98.12 80 TRP A CA 1
ATOM 602 C C . TRP A 1 80 ? 7.741 -6.080 1.941 1.00 98.12 80 TRP A C 1
ATOM 604 O O . TRP A 1 80 ? 7.602 -7.205 1.476 1.00 98.12 80 TRP A O 1
ATOM 614 N N . GLU A 1 81 ? 7.174 -5.758 3.111 1.00 98.31 81 GLU A N 1
ATOM 615 C CA . GLU A 1 81 ? 6.779 -6.808 4.067 1.00 98.31 81 GLU A CA 1
ATOM 616 C C . GLU A 1 81 ? 5.277 -7.095 4.172 1.00 98.31 81 GLU A C 1
ATOM 618 O O . GLU A 1 81 ? 4.901 -8.146 4.702 1.00 98.31 81 GLU A O 1
ATOM 623 N N . SER A 1 82 ? 4.389 -6.192 3.736 1.00 98.50 82 SER A N 1
ATOM 624 C CA . SER A 1 82 ? 2.958 -6.318 4.074 1.00 98.50 82 SER A CA 1
ATOM 625 C C . SER A 1 82 ? 2.328 -7.606 3.543 1.00 98.50 82 SER A C 1
ATOM 627 O O . SER A 1 82 ? 1.530 -8.234 4.240 1.00 98.50 82 SER A O 1
ATOM 629 N N . GLY A 1 83 ? 2.717 -8.028 2.340 1.00 98.44 83 GLY A N 1
ATOM 630 C CA . GLY A 1 83 ? 2.309 -9.287 1.728 1.00 98.44 83 GLY A CA 1
ATOM 631 C C . GLY A 1 83 ? 2.683 -10.502 2.573 1.00 98.44 83 GLY A C 1
ATOM 632 O O . GLY A 1 83 ? 1.814 -11.303 2.919 1.00 98.44 83 GLY A O 1
ATOM 633 N N . ALA A 1 84 ? 3.953 -10.602 2.972 1.00 98.38 84 ALA A N 1
ATOM 634 C CA . ALA A 1 84 ? 4.446 -11.711 3.784 1.00 98.38 84 ALA A CA 1
ATOM 635 C C . ALA A 1 84 ? 3.765 -11.764 5.164 1.00 98.38 84 ALA A C 1
ATOM 637 O O . ALA A 1 84 ? 3.328 -12.831 5.601 1.00 98.38 84 ALA A O 1
ATOM 638 N N . ILE A 1 85 ? 3.609 -10.611 5.827 1.00 98.62 85 ILE A N 1
ATOM 639 C CA . ILE A 1 85 ? 2.930 -10.513 7.129 1.00 98.62 85 ILE A CA 1
ATOM 640 C C . ILE A 1 85 ? 1.474 -10.977 7.018 1.00 98.62 85 ILE A C 1
ATOM 642 O O . ILE A 1 85 ? 1.026 -11.792 7.829 1.00 98.62 85 ILE A O 1
ATOM 646 N N . ALA A 1 86 ? 0.734 -10.481 6.021 1.00 98.44 86 ALA A N 1
ATOM 647 C CA . ALA A 1 86 ? -0.668 -10.841 5.843 1.00 98.44 86 ALA A CA 1
ATOM 648 C C . ALA A 1 86 ? -0.841 -12.332 5.556 1.00 98.44 86 ALA A C 1
ATOM 650 O O . ALA A 1 86 ? -1.697 -12.966 6.170 1.00 98.44 86 ALA A O 1
ATOM 651 N N . TRP A 1 87 ? -0.013 -12.891 4.669 1.00 98.44 87 TRP A N 1
ATOM 652 C CA . TRP A 1 87 ? -0.063 -14.306 4.316 1.00 98.44 87 TRP A CA 1
ATOM 653 C C . TRP A 1 87 ? 0.149 -15.199 5.540 1.00 98.44 87 TRP A C 1
ATOM 655 O O . TRP A 1 87 ? -0.651 -16.096 5.816 1.00 98.44 87 TRP A O 1
ATOM 665 N N . VAL A 1 88 ? 1.193 -14.920 6.327 1.00 98.50 88 VAL A N 1
ATOM 666 C CA . VAL A 1 88 ? 1.500 -15.696 7.535 1.00 98.50 88 VAL A CA 1
ATOM 667 C C . VAL A 1 88 ? 0.387 -15.558 8.572 1.00 98.50 88 VAL A C 1
ATOM 669 O O . VAL A 1 88 ? -0.053 -16.570 9.122 1.00 98.50 88 VAL A O 1
ATOM 672 N N . ALA A 1 89 ? -0.110 -14.345 8.826 1.00 98.31 89 ALA A N 1
ATOM 673 C CA . ALA A 1 89 ? -1.210 -14.128 9.763 1.00 98.31 89 ALA A CA 1
ATOM 674 C C . ALA A 1 89 ? -2.480 -14.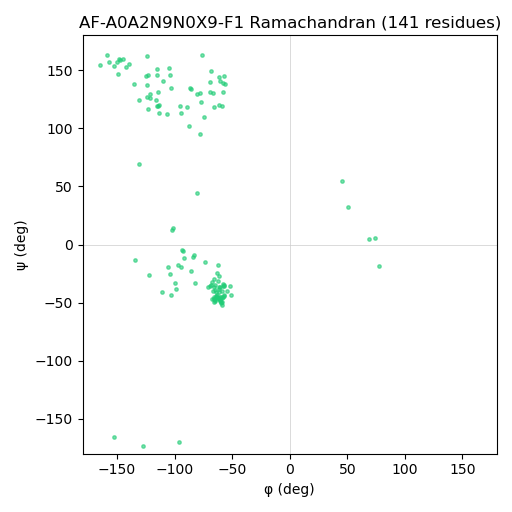876 9.325 1.00 98.31 89 ALA A C 1
ATOM 676 O O . ALA A 1 89 ? -3.090 -15.583 10.130 1.00 98.31 89 ALA A O 1
ATOM 677 N N . HIS A 1 90 ? -2.826 -14.802 8.037 1.00 97.50 90 HIS A N 1
ATOM 678 C CA . HIS A 1 90 ? -3.968 -15.502 7.456 1.00 97.50 90 HIS A CA 1
ATOM 679 C C . HIS A 1 90 ? -3.840 -17.023 7.601 1.00 97.50 90 HIS A C 1
ATOM 681 O O . HIS A 1 90 ? -4.765 -17.678 8.085 1.00 97.50 90 HIS A O 1
ATOM 687 N N . ARG A 1 91 ? -2.668 -17.589 7.283 1.00 97.94 91 ARG A N 1
ATOM 688 C CA . ARG A 1 91 ? -2.403 -19.032 7.404 1.00 97.94 91 ARG A CA 1
ATOM 689 C C . ARG A 1 91 ? -2.533 -19.550 8.838 1.00 97.94 91 ARG A C 1
ATOM 691 O O . ARG A 1 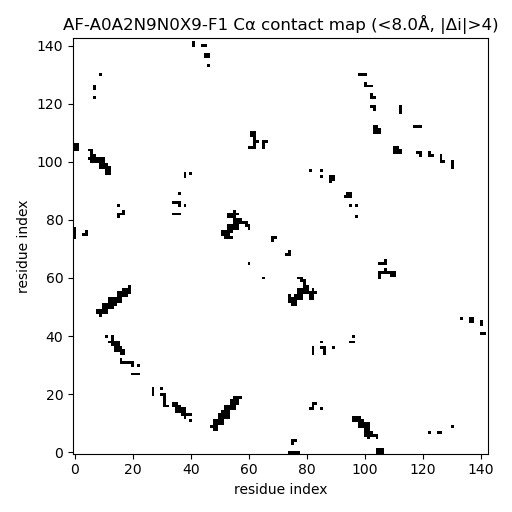91 ? -2.854 -20.724 9.026 1.00 97.94 91 ARG A O 1
ATOM 698 N N . ASN A 1 92 ? -2.307 -18.676 9.818 1.00 98.25 92 ASN A N 1
ATOM 699 C CA . ASN A 1 92 ? -2.412 -18.954 11.250 1.00 98.25 92 ASN A CA 1
ATOM 700 C C . ASN A 1 92 ? -3.722 -18.441 11.877 1.00 98.25 92 ASN A C 1
ATOM 702 O O . ASN A 1 92 ? -3.810 -18.354 13.100 1.00 98.25 92 ASN A O 1
ATOM 706 N N . ALA A 1 93 ? -4.726 -18.072 11.071 1.00 96.69 93 ALA A N 1
ATOM 707 C CA . ALA A 1 93 ? -6.013 -17.546 11.538 1.00 96.69 93 ALA A CA 1
ATOM 708 C C . ALA A 1 93 ? -5.885 -16.385 12.549 1.00 96.69 93 ALA A C 1
ATOM 710 O O . ALA A 1 93 ? -6.706 -16.226 13.453 1.00 96.69 93 ALA A O 1
ATOM 711 N N . THR A 1 94 ? -4.838 -15.571 12.406 1.00 96.81 94 THR A N 1
ATOM 712 C CA . THR A 1 94 ? -4.556 -14.430 13.276 1.00 96.81 94 THR A CA 1
ATOM 713 C C . THR A 1 94 ? -5.123 -13.159 12.643 1.00 96.81 94 THR A C 1
ATOM 715 O O . THR A 1 94 ? -4.700 -12.801 11.540 1.00 96.81 94 THR A O 1
ATOM 718 N N . PRO A 1 95 ? -6.061 -12.450 13.302 1.00 93.56 95 PRO A N 1
ATOM 719 C CA . PRO A 1 95 ? -6.541 -11.164 12.811 1.00 93.56 95 PRO A CA 1
ATOM 720 C C . PRO A 1 95 ? -5.384 -10.173 12.666 1.00 93.56 95 PRO A C 1
ATOM 722 O O . PRO A 1 95 ? -4.597 -9.994 13.595 1.00 93.56 95 PRO A O 1
ATOM 725 N N . VAL A 1 96 ? -5.295 -9.512 11.513 1.00 95.75 96 VAL A N 1
ATOM 726 C CA . VAL A 1 96 ? -4.233 -8.546 11.223 1.00 95.75 96 VAL A CA 1
ATOM 727 C C . VAL A 1 96 ? -4.811 -7.295 10.572 1.00 95.75 96 VAL A C 1
ATOM 729 O O . VAL A 1 96 ? -5.677 -7.367 9.703 1.00 95.75 96 VAL A O 1
ATOM 732 N N . LEU A 1 97 ? -4.301 -6.145 11.003 1.00 95.50 97 LEU A N 1
ATOM 733 C CA . LEU A 1 97 ? -4.533 -4.841 10.398 1.00 95.50 97 LEU A CA 1
ATOM 734 C C . LEU A 1 97 ? -3.191 -4.322 9.885 1.00 95.50 97 LEU A C 1
ATOM 736 O O . LEU A 1 97 ? -2.245 -4.195 10.662 1.00 95.50 97 LEU A O 1
ATOM 740 N N . ILE A 1 98 ? -3.122 -3.984 8.599 1.00 97.56 98 ILE A N 1
ATOM 741 C CA . ILE A 1 98 ? -1.931 -3.384 7.997 1.00 97.56 98 ILE A CA 1
ATOM 742 C C . ILE A 1 98 ? -2.203 -1.909 7.724 1.00 97.56 98 ILE A C 1
ATOM 744 O O . ILE A 1 98 ? -3.018 -1.554 6.868 1.00 97.56 98 ILE A O 1
ATOM 748 N N . LEU A 1 99 ? -1.490 -1.059 8.466 1.00 97.44 99 LEU A N 1
ATOM 749 C CA . LEU A 1 99 ? -1.444 0.381 8.257 1.00 97.44 99 LEU A CA 1
ATOM 750 C C . LEU A 1 99 ? -0.037 0.793 7.836 1.00 97.44 99 LEU A C 1
ATOM 752 O O . LEU A 1 99 ? 0.943 0.455 8.500 1.00 97.44 99 LEU A O 1
ATOM 756 N N . ARG A 1 100 ? 0.054 1.578 6.767 1.00 98.25 100 ARG A N 1
ATOM 757 C CA . ARG A 1 100 ? 1.292 2.233 6.329 1.00 98.25 100 ARG A CA 1
ATOM 758 C C . ARG A 1 100 ? 1.054 3.737 6.224 1.00 98.25 100 ARG A C 1
ATOM 760 O O . ARG A 1 100 ? -0.086 4.195 6.176 1.00 98.25 100 ARG A O 1
ATOM 767 N N . GLY A 1 101 ? 2.125 4.515 6.191 1.00 98.31 101 GLY A N 1
ATOM 768 C CA . GLY A 1 101 ? 2.062 5.907 5.759 1.00 98.31 101 GLY A CA 1
ATOM 769 C C . GLY A 1 101 ? 3.055 6.139 4.635 1.00 98.31 101 GLY A C 1
ATOM 770 O O . GLY A 1 101 ? 4.119 5.526 4.623 1.00 98.31 101 GLY A O 1
ATOM 771 N N . VAL A 1 102 ? 2.697 7.000 3.688 1.00 98.56 102 VAL A N 1
ATOM 772 C CA . VAL A 1 102 ? 3.521 7.246 2.499 1.00 98.56 102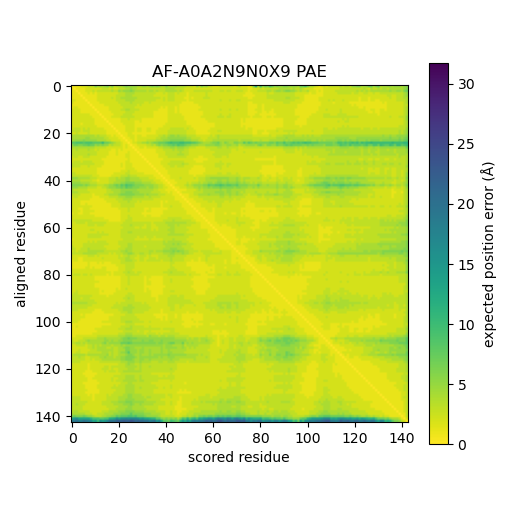 VAL A CA 1
ATOM 773 C C . VAL A 1 102 ? 4.744 8.087 2.869 1.00 98.56 102 VAL A C 1
ATOM 775 O O . VAL A 1 102 ? 4.610 9.274 3.181 1.00 98.56 102 VAL A O 1
ATOM 778 N N . THR A 1 103 ? 5.929 7.481 2.837 1.00 98.19 103 THR A N 1
ATOM 779 C CA . THR A 1 103 ? 7.212 8.136 3.134 1.00 98.19 103 THR A CA 1
ATOM 780 C C . THR A 1 103 ? 7.778 8.892 1.940 1.00 98.19 103 THR A C 1
ATOM 782 O O . THR A 1 103 ? 8.373 9.951 2.116 1.00 98.19 103 THR A O 1
ATOM 785 N N . ASP A 1 104 ? 7.551 8.397 0.733 1.00 97.94 104 ASP A N 1
ATOM 786 C CA . ASP A 1 104 ? 8.133 8.904 -0.505 1.00 97.94 104 ASP A CA 1
ATOM 787 C C . ASP A 1 104 ? 7.277 8.478 -1.703 1.00 97.94 104 ASP A C 1
ATOM 789 O O . ASP A 1 104 ? 6.390 7.623 -1.598 1.00 97.94 104 ASP A O 1
ATOM 793 N N . LEU A 1 105 ? 7.482 9.150 -2.834 1.00 98.19 105 LEU A N 1
ATOM 794 C CA . LEU A 1 105 ? 6.766 8.887 -4.075 1.00 98.19 105 LEU A CA 1
ATOM 795 C C . LEU A 1 105 ? 7.722 8.382 -5.156 1.00 98.19 105 LEU A C 1
ATOM 797 O O . LEU A 1 105 ? 8.870 8.811 -5.263 1.00 98.19 105 LEU A O 1
ATOM 801 N N . VAL A 1 106 ? 7.196 7.494 -5.995 1.00 97.69 106 VAL A N 1
ATOM 802 C CA . VAL A 1 106 ? 7.859 6.981 -7.196 1.00 97.69 106 VAL A CA 1
ATOM 803 C C . VAL A 1 106 ? 6.949 7.238 -8.391 1.00 97.69 106 VAL A C 1
ATOM 805 O O . VAL A 1 106 ? 5.728 7.037 -8.297 1.00 97.69 106 VAL A O 1
ATOM 808 N N . ASN A 1 107 ? 7.548 7.684 -9.491 1.00 95.94 107 ASN A N 1
ATOM 809 C CA . ASN A 1 107 ? 6.922 7.881 -10.794 1.00 95.94 107 ASN A CA 1
ATOM 810 C C . ASN A 1 107 ? 7.725 7.154 -11.893 1.00 95.94 107 ASN A C 1
ATOM 812 O O . ASN A 1 107 ? 8.643 6.385 -11.603 1.00 95.94 107 ASN A O 1
ATOM 816 N N . SER A 1 108 ? 7.352 7.354 -13.159 1.00 93.31 108 SER A N 1
ATOM 817 C CA . SER A 1 108 ? 7.990 6.705 -14.313 1.00 93.31 108 S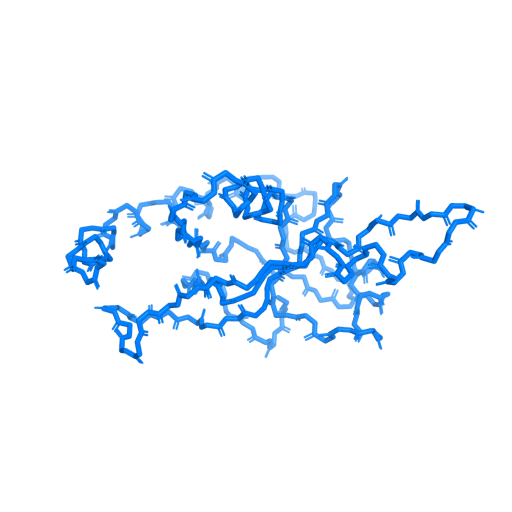ER A CA 1
ATOM 818 C C . SER A 1 108 ? 9.460 7.058 -14.507 1.00 93.31 108 SER A C 1
ATOM 820 O O . SER A 1 108 ? 10.149 6.325 -15.210 1.00 93.31 108 SER A O 1
ATOM 822 N N . ASP A 1 109 ? 9.951 8.129 -13.895 1.00 94.69 109 ASP A N 1
ATOM 823 C CA . ASP A 1 109 ? 11.258 8.716 -14.183 1.00 94.69 109 ASP A CA 1
ATOM 824 C C . ASP A 1 109 ? 12.161 8.788 -12.944 1.00 94.69 109 ASP A C 1
ATOM 826 O O . ASP A 1 109 ? 13.383 8.745 -13.065 1.00 94.69 109 ASP A O 1
ATOM 830 N N . ASN A 1 110 ? 11.581 8.857 -11.744 1.00 95.31 110 ASN A N 1
ATOM 831 C CA . ASN A 1 110 ? 12.285 9.095 -10.493 1.00 95.31 110 ASN A CA 1
ATOM 832 C C . ASN A 1 110 ? 11.603 8.424 -9.286 1.00 95.31 110 ASN A C 1
ATOM 834 O O . ASN A 1 110 ? 10.397 8.180 -9.280 1.00 95.31 110 ASN A O 1
ATOM 838 N N . GLY A 1 111 ? 12.383 8.181 -8.231 1.00 95.50 111 GLY A N 1
ATOM 839 C CA . GLY A 1 111 ? 11.881 7.916 -6.883 1.00 95.50 111 GLY A CA 1
ATOM 840 C C . GLY A 1 111 ? 12.495 8.916 -5.913 1.00 95.50 111 GLY A C 1
ATOM 841 O O . GLY A 1 111 ? 13.711 9.077 -5.883 1.00 95.50 111 GLY A O 1
ATOM 842 N N . GLU A 1 112 ? 11.668 9.613 -5.137 1.00 95.94 112 GLU A N 1
ATOM 843 C CA . GLU A 1 112 ? 12.094 10.759 -4.318 1.00 95.94 112 GLU A CA 1
ATOM 844 C C . GLU A 1 112 ? 13.207 10.425 -3.316 1.00 95.94 112 GLU A C 1
ATOM 846 O O . GLU A 1 112 ? 14.062 11.267 -3.035 1.00 95.94 112 GLU A O 1
ATOM 851 N N . ALA A 1 113 ? 13.193 9.205 -2.775 1.00 95.12 113 ALA A N 1
ATOM 852 C CA . ALA A 1 113 ? 14.168 8.735 -1.798 1.00 95.12 113 ALA A CA 1
ATOM 853 C C . ALA A 1 113 ? 15.372 8.006 -2.426 1.00 95.12 113 ALA A C 1
ATOM 855 O O . ALA A 1 113 ? 16.325 7.687 -1.713 1.00 95.12 113 ALA A O 1
ATOM 856 N N . HIS A 1 114 ? 15.386 7.753 -3.741 1.00 94.31 114 HIS A N 1
ATOM 857 C CA . HIS A 1 114 ? 16.506 7.060 -4.384 1.00 94.31 114 HIS A CA 1
ATOM 858 C C . HIS A 1 114 ? 17.775 7.916 -4.322 1.00 94.31 114 HIS A C 1
ATOM 860 O O . HIS A 1 114 ? 17.824 9.030 -4.836 1.00 94.31 114 HIS A O 1
ATOM 866 N N . GLY A 1 115 ? 18.811 7.399 -3.655 1.00 95.44 115 GLY A N 1
ATOM 867 C CA . GLY A 1 115 ? 20.032 8.159 -3.370 1.00 95.44 115 GLY A CA 1
ATOM 868 C C . GLY A 1 115 ? 19.878 9.211 -2.262 1.00 95.44 115 GLY A C 1
ATOM 869 O O . GLY A 1 115 ? 20.823 9.950 -1.996 1.00 95.44 115 GLY A O 1
ATOM 870 N N . ASN A 1 116 ? 18.723 9.271 -1.589 1.00 96.31 116 ASN A N 1
ATOM 871 C CA . ASN A 1 116 ? 18.435 10.199 -0.498 1.00 96.31 116 ASN A CA 1
ATOM 872 C C . ASN A 1 116 ? 17.844 9.470 0.731 1.00 96.31 116 ASN A C 1
ATOM 874 O O . ASN A 1 116 ? 16.673 9.659 1.074 1.00 96.31 116 ASN A O 1
ATOM 878 N N . PRO A 1 117 ? 18.648 8.648 1.434 1.00 95.56 117 PRO A N 1
ATOM 879 C CA . PRO A 1 117 ? 18.180 7.894 2.599 1.00 95.56 117 PRO A CA 1
ATOM 880 C C . PRO A 1 117 ? 17.723 8.795 3.758 1.00 95.56 117 PRO A C 1
ATOM 882 O O . PRO A 1 117 ? 16.884 8.386 4.561 1.00 95.56 117 PRO A O 1
ATOM 885 N N . GLN A 1 118 ? 18.229 10.032 3.840 1.00 97.94 118 GLN A N 1
ATOM 886 C CA . GLN A 1 118 ? 17.829 10.977 4.883 1.00 97.94 118 GLN A CA 1
ATOM 887 C C . GLN A 1 118 ? 16.363 11.402 4.734 1.00 97.94 118 GLN A C 1
ATOM 889 O O . GLN A 1 118 ? 15.646 11.453 5.731 1.00 97.94 118 GLN A O 1
ATOM 894 N N . LEU A 1 119 ? 15.889 11.631 3.501 1.00 97.19 119 LEU A N 1
ATOM 895 C CA . LEU A 1 119 ? 14.477 11.935 3.244 1.00 97.19 119 LEU A CA 1
ATOM 896 C C . LEU A 1 119 ? 13.566 10.818 3.767 1.00 97.19 119 LEU A C 1
ATOM 898 O O . LEU A 1 119 ? 12.567 11.096 4.432 1.00 97.19 119 LEU A O 1
ATOM 902 N N . PHE A 1 120 ? 13.926 9.562 3.491 1.00 96.81 120 PHE A N 1
ATOM 903 C CA . PHE A 1 120 ? 13.191 8.406 3.994 1.00 96.81 120 PHE A CA 1
ATOM 904 C C . PHE A 1 120 ? 13.194 8.362 5.527 1.00 96.81 120 PHE A C 1
ATOM 906 O O . PHE A 1 120 ? 12.133 8.198 6.133 1.00 96.81 120 PHE A O 1
ATOM 913 N N . ALA A 1 121 ? 14.351 8.560 6.166 1.00 98.06 121 ALA A N 1
ATOM 914 C CA . ALA A 1 121 ? 14.472 8.551 7.624 1.00 98.06 121 ALA A CA 1
ATOM 915 C C . ALA A 1 121 ? 13.604 9.638 8.289 1.00 98.06 121 ALA A C 1
ATOM 917 O O . ALA A 1 121 ? 12.818 9.346 9.197 1.00 98.06 121 ALA A O 1
ATOM 918 N N . ASP A 1 122 ? 13.675 10.875 7.793 1.00 98.38 122 ASP A N 1
ATOM 919 C CA . ASP A 1 122 ? 12.910 12.008 8.324 1.00 98.38 122 ASP A CA 1
ATOM 920 C C . ASP A 1 122 ? 11.399 11.799 8.147 1.00 98.38 122 ASP A C 1
ATOM 922 O O . ASP A 1 122 ? 10.603 12.005 9.076 1.00 98.38 122 ASP A O 1
ATOM 926 N N . ASN A 1 123 ? 10.986 11.329 6.967 1.00 98.50 123 ASN A N 1
ATOM 927 C CA . ASN A 1 123 ? 9.581 11.064 6.676 1.00 98.50 123 ASN A CA 1
ATOM 928 C C . ASN A 1 123 ? 9.050 9.868 7.473 1.00 98.50 123 ASN A C 1
ATOM 930 O O . ASN A 1 123 ? 7.912 9.922 7.944 1.00 98.50 123 ASN A O 1
ATOM 934 N N . THR A 1 124 ? 9.869 8.840 7.706 1.00 98.31 124 THR A N 1
ATOM 935 C CA . THR A 1 124 ? 9.523 7.688 8.550 1.00 98.31 124 THR A CA 1
ATOM 936 C C . THR A 1 124 ? 9.207 8.129 9.972 1.00 98.31 124 THR A C 1
ATOM 938 O O . THR A 1 124 ? 8.175 7.740 10.517 1.00 98.31 124 THR A O 1
ATOM 941 N N . ILE A 1 125 ? 10.020 9.009 10.567 1.00 98.38 125 ILE A N 1
ATOM 942 C CA . ILE A 1 125 ? 9.752 9.549 11.909 1.00 98.38 125 ILE A CA 1
ATOM 943 C C . ILE A 1 125 ? 8.374 10.223 11.959 1.00 98.38 125 ILE A C 1
ATOM 945 O O . ILE A 1 125 ? 7.598 10.005 12.895 1.00 98.38 125 ILE A O 1
ATOM 949 N N . ARG A 1 126 ? 8.041 11.029 10.946 1.00 98.19 126 ARG A N 1
ATOM 950 C CA . ARG A 1 126 ? 6.742 11.709 10.861 1.00 98.19 126 ARG A CA 1
ATOM 951 C C . ARG A 1 126 ? 5.584 10.726 10.685 1.00 98.19 126 ARG A C 1
ATOM 953 O O . ARG A 1 126 ? 4.583 10.845 11.394 1.00 98.19 126 ARG A O 1
ATOM 960 N N . VAL A 1 127 ? 5.719 9.770 9.768 1.00 98.50 127 VAL A N 1
ATOM 961 C CA . VAL A 1 127 ? 4.716 8.730 9.504 1.00 98.50 127 VAL A CA 1
ATOM 962 C C . VAL A 1 127 ? 4.457 7.906 10.761 1.00 98.50 127 VAL A C 1
ATOM 964 O O . VAL A 1 127 ? 3.307 7.779 11.177 1.00 98.50 127 VAL A O 1
ATOM 967 N N . MET A 1 128 ? 5.508 7.416 11.419 1.00 98.44 128 MET A N 1
ATOM 968 C CA . MET A 1 128 ? 5.378 6.563 12.599 1.00 98.44 128 MET A CA 1
ATOM 969 C C . MET A 1 128 ? 4.730 7.291 13.774 1.00 98.44 128 MET A C 1
ATOM 971 O O . MET A 1 128 ? 3.844 6.728 14.416 1.00 98.44 128 MET A O 1
ATOM 975 N N . ARG A 1 129 ? 5.080 8.563 14.022 1.00 98.38 129 ARG A N 1
ATOM 976 C CA . ARG A 1 129 ? 4.384 9.378 15.036 1.00 98.38 129 ARG A CA 1
ATOM 977 C C . ARG A 1 129 ? 2.884 9.471 14.758 1.00 98.38 129 ARG A C 1
ATOM 979 O O . ARG A 1 129 ? 2.088 9.336 15.684 1.00 98.38 129 ARG A O 1
ATOM 986 N N . ASN A 1 130 ? 2.497 9.680 13.498 1.00 98.19 130 ASN A N 1
ATOM 987 C CA . ASN A 1 130 ? 1.089 9.751 13.116 1.00 98.19 130 ASN A CA 1
ATOM 988 C C . ASN A 1 130 ? 0.387 8.397 13.310 1.00 98.19 130 ASN A C 1
ATOM 990 O O . ASN A 1 130 ? -0.647 8.335 13.968 1.00 98.19 130 ASN A O 1
ATOM 994 N N . LEU A 1 131 ? 0.969 7.301 12.812 1.00 98.00 131 LEU A N 1
ATOM 995 C CA . LEU A 1 131 ? 0.388 5.959 12.935 1.00 98.00 131 LEU A CA 1
ATOM 996 C C . LEU A 1 131 ? 0.182 5.549 14.399 1.00 98.00 131 LEU A C 1
ATOM 998 O O . LEU A 1 131 ? -0.908 5.106 14.759 1.00 98.00 131 LEU A O 1
ATOM 1002 N N . VAL A 1 132 ? 1.180 5.773 15.261 1.00 97.81 132 VAL A N 1
ATOM 1003 C CA . VAL A 1 132 ? 1.071 5.506 16.705 1.00 97.81 132 VAL A CA 1
ATOM 1004 C C . VAL A 1 132 ? -0.029 6.359 17.344 1.00 97.81 132 VAL A C 1
ATOM 1006 O O . VAL A 1 132 ? -0.810 5.848 18.143 1.00 97.81 132 VAL A O 1
ATOM 1009 N N . GLY A 1 133 ? -0.150 7.634 16.961 1.00 97.69 133 GLY A N 1
ATOM 1010 C CA . GLY A 1 133 ? -1.218 8.513 17.448 1.00 97.69 133 GLY A CA 1
ATOM 1011 C C . GLY A 1 133 ? -2.628 8.091 17.009 1.00 97.69 133 GLY A C 1
ATOM 1012 O O . GLY A 1 133 ? -3.597 8.326 17.732 1.00 97.69 133 GLY A O 1
ATOM 1013 N N . LEU A 1 134 ? -2.763 7.449 15.844 1.00 96.31 134 LEU A N 1
ATOM 1014 C CA . LEU A 1 134 ? -4.045 6.967 15.316 1.00 96.31 134 LEU A CA 1
ATOM 1015 C C . LEU A 1 134 ? -4.421 5.572 15.838 1.00 96.31 134 LEU A C 1
ATOM 1017 O O . LEU A 1 134 ? -5.608 5.236 15.854 1.00 96.31 134 LEU A O 1
ATOM 1021 N N . LEU A 1 135 ? -3.444 4.776 16.283 1.00 93.94 135 LEU A N 1
ATOM 1022 C CA . LEU A 1 135 ? -3.627 3.383 16.700 1.00 93.94 135 LEU A CA 1
ATOM 1023 C C . LEU A 1 135 ? -4.764 3.174 17.723 1.00 93.94 135 LEU A C 1
ATOM 1025 O O . LEU A 1 135 ? -5.568 2.267 17.502 1.00 93.94 135 LEU A O 1
ATOM 1029 N N . PRO A 1 136 ? -4.940 4.001 18.777 1.00 95.62 136 PRO A N 1
ATOM 1030 C CA . PRO A 1 136 ? -6.033 3.802 19.732 1.00 95.62 136 PRO A CA 1
ATOM 1031 C C . PRO A 1 136 ? -7.428 3.818 19.090 1.00 95.62 136 PRO A C 1
ATOM 1033 O O . PRO A 1 136 ? -8.302 3.055 19.496 1.00 95.62 136 PRO A O 1
ATOM 1036 N N . LYS A 1 137 ? -7.641 4.650 18.060 1.00 95.56 137 LYS A N 1
ATOM 1037 C CA . LYS A 1 137 ? -8.928 4.732 17.350 1.00 95.56 137 LYS A CA 1
ATOM 1038 C C . LYS A 1 137 ? -9.189 3.489 16.501 1.00 95.56 137 LYS A C 1
ATOM 1040 O O . LYS A 1 137 ? -10.326 3.035 16.427 1.00 95.56 137 LYS A O 1
ATOM 1045 N N . TRP A 1 138 ? -8.142 2.931 15.894 1.00 93.88 138 TRP A N 1
ATOM 1046 C CA . TRP A 1 138 ? -8.222 1.667 15.161 1.00 93.88 138 TRP A CA 1
ATOM 1047 C C . TRP A 1 138 ? -8.530 0.491 16.079 1.00 93.88 138 TRP A C 1
ATOM 1049 O O . TRP A 1 138 ? -9.456 -0.261 15.800 1.00 93.88 138 TRP A O 1
ATOM 1059 N N . LEU A 1 139 ? -7.832 0.386 17.212 1.00 91.56 139 LEU A N 1
ATOM 1060 C CA . LEU A 1 139 ? -8.086 -0.665 18.199 1.00 91.56 139 LEU A CA 1
ATOM 1061 C C . LEU A 1 139 ? -9.503 -0.585 18.782 1.00 91.56 139 LEU A C 1
ATOM 1063 O O . LEU A 1 139 ? -10.127 -1.616 19.012 1.00 91.56 139 LEU A O 1
ATOM 1067 N N . ALA A 1 140 ? -10.031 0.623 18.996 1.00 91.69 140 ALA A N 1
ATOM 1068 C CA . ALA A 1 140 ? -11.402 0.811 19.466 1.00 91.69 140 ALA A CA 1
ATOM 1069 C C . ALA A 1 140 ? -12.458 0.380 18.433 1.00 91.69 140 ALA A C 1
ATOM 1071 O O . ALA A 1 140 ? -13.518 -0.092 18.827 1.00 91.69 140 ALA A O 1
ATOM 1072 N N . ALA A 1 141 ? -12.173 0.532 17.135 1.00 89.06 141 ALA A N 1
ATOM 1073 C CA . ALA A 1 141 ? -13.071 0.141 16.046 1.00 89.06 141 ALA A CA 1
ATOM 1074 C C . ALA A 1 141 ? -12.973 -1.346 15.654 1.00 89.06 141 ALA A C 1
ATOM 1076 O O . ALA A 1 141 ? -13.793 -1.812 14.870 1.00 89.06 141 ALA A O 1
ATOM 1077 N N . TRP A 1 142 ? -11.963 -2.062 16.158 1.00 78.62 142 TRP A N 1
ATOM 1078 C CA . TRP A 1 142 ? -11.729 -3.488 15.896 1.00 78.62 142 TRP A CA 1
ATOM 1079 C C . TRP A 1 142 ? -12.357 -4.410 16.960 1.00 78.62 142 TRP A C 1
ATOM 1081 O O . TRP A 1 142 ? -12.281 -5.631 16.844 1.00 78.62 142 TRP A O 1
ATOM 1091 N N . ARG A 1 143 ? -12.941 -3.834 18.017 1.00 58.06 143 ARG A N 1
ATOM 1092 C CA . ARG A 1 143 ? -13.730 -4.562 19.022 1.00 58.06 143 ARG A CA 1
ATOM 1093 C C . ARG A 1 143 ? -15.120 -4.878 18.493 1.00 58.06 143 ARG A C 1
ATOM 1095 O O . ARG A 1 143 ? -15.617 -5.963 18.855 1.00 58.06 143 ARG A O 1
#

Solvent-accessible surface area (backbone atoms only — not comparable to full-atom values): 8090 Å² total; per-residue (Å²): 46,55,96,70,51,57,76,62,42,38,34,36,45,42,25,28,29,35,74,70,55,79,50,94,85,63,61,30,69,58,53,29,55,71,51,35,34,78,30,89,69,66,95,68,68,78,59,93,56,47,77,38,61,34,38,11,28,102,58,84,77,42,26,67,54,43,55,60,46,40,77,79,62,64,63,44,43,71,50,55,55,65,18,60,54,45,37,55,30,55,79,66,76,42,92,69,85,55,75,50,48,35,50,63,44,34,42,81,84,46,39,72,39,70,97,30,66,63,56,39,54,58,32,42,56,56,36,50,55,50,51,62,70,48,41,65,49,51,59,64,70,73,112

pLDDT: mean 96.13, std 4.14, range [58.06, 98.62]

Mean predicted aligned error: 2.72 Å

=== Feature glossary ===
A reading guide for the features in this record.

Start from the sequence.

  · Sequence gives the chain of amino acids in standard one-letter code (A=alanine, C=cysteine, …, Y=tyrosine), read N→C. It is the only feature that is directly encoded by the gene; all structural features are derived from the folded form of this sequence.

Fold it, and you get atomic coordinates and the backbone conformation that goes with them.

  · The mmCIF table is the protein's shape written out atom by atom. For each backbone N, Cα, C, and carbonyl O, it records an (x, y, z) coordinate triple in Å plus the residue type, chain letter, and residue number.

  · Backbone dihedral angles. Every residue except chain termini has a φ (preceding-C → N → Cα → C) and a ψ (N → Cα → C → next-N). They are reported in degrees following the IUPAC sign convention. Secondary structure is essentially a statement about which (φ, ψ) basin each residue occupies.

  · DSSP 8-state secondary structure assigns each residue one of H (α-helix), G (3₁₀-helix), I (π-helix), E (extended β-strand), B (isolated β-bridge), T (hydrogen-bonded turn), S (bend), or '-' (coil). The assignment is computed from backbone hydrogen-bond geometry via the Kabsch–Sander algorithm.

  · P-SEA three-state annotation labels each residue as helix, strand, or coil based purely on the geometry of the Cα trace. It serves as a fallback when the full backbone (and thus DSSP) is unavailable.

Summarize the fold with a handful of shape descriptors and a per-residue structural alphabet.

  · Radius of gyration (Rg) is the root-mean-square distance of Cα ato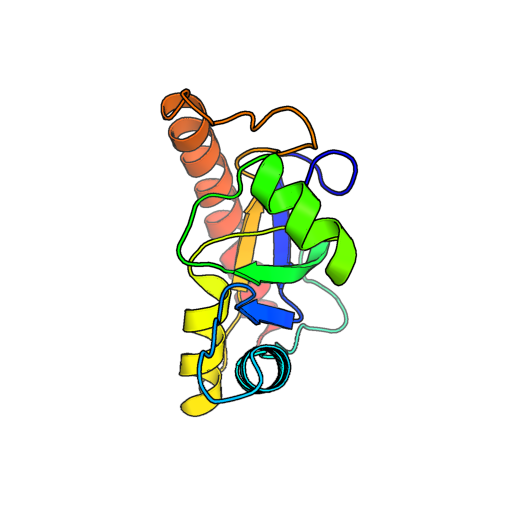ms from their centroid — a single number for overall size and compactness. A globular domain of N residues has Rg ≈ 2.2·N^0.38 Å; an extended or disordered chain has a much larger Rg. The Cα contact count is the number of residue pairs whose Cα atoms are within 8 Å and are more than four positions apart in sequence — a standard proxy for tertiary packing density. The bounding box is the smallest axis-aligned box enclosing all Cα atoms.

  · Foldseek's 3Di representation compresses backbone geometry into a per-residue letter drawn from a learned twenty-state alphabet. It captures the tertiary interaction pattern around each residue — which residues are packed against it in space, regardless of where they are in sequence.

  · Accessible surface area quantifies burial. A residue with SASA near zero is packed into the hydrophobic core; one with SASA >100 Å² sits on the surface. Computed here via the Shrake–Rupley numerical algorithm with a 1.4 Å probe.

Ask how reliable the model is.

  · For AlphaFold models, the B-factor field carries pLDDT — the model's own estimate of local accuracy on a 0–100 scale. Regions with pLDDT<50 should be treated as essentially unmodeled; they often correspond to intrinsically disordered segments.

  · For experimental (PDB) structures, the B-factor (temperature factor) quantifies the positional spread of each atom in the crystal — a combination of thermal vibration and static disorder — in units of Å². High B-factors mark flexible loops or poorly resolved regions; low B-factors mark the rigid, well-ordered core.

  · PAE(i, j) answers: if I align the predicted and true structures on residue i, how far off (in Å) do I expect residue j to be? A block-diagonal PAE matrix with low values on the blocks and high values off-diagonal is the signature of a multi-domain protein with confidently predicted domains but uncertain inter-domain orientation.

Place it in context: what it resembles, what it is annotated as, and how it looks.

  · Structural nearest neighbors (via Foldseek easy-search vs the PDB). Reported per hit: target PDB id, E-value, and alignment TM-score. A TM-score above ~0.5 is the conventional threshold for 'same fold'.

  · Functional annotations link the protein to curated databases. InterPro entries identify conserved domains and families by matching the sequence against member-database signatures (Pfam, PROSITE, CDD, …). Gene Ontology (GO) terms describe molecular function, biological process, and cellular component in a controlled vocabulary. CATH places the structure in a hierarchical fold classification (Class/Architecture/Topology/Homologous-superfamily). The organism is the source species.

  · Plot images: a contact map (which residues are close in 3D, as an N×N binary image), a Ramachandran scatter (backbone torsion angles, revealing secondary-structure composition at a glance), and — for AlphaFold structures — a PAE heatmap (pairwise prediction confidence).

  · Structure images are PyMOL renders from six orthogonal camera directions. Cartoon representation draws helices as coils and strands as arrows; sticks shows the backbone as bonds; surface shows the solvent-excluded envelope. Rainbow coloring maps sequence position to hue (blue→red, N→C); chain coloring assigns a distinct color per polypeptide.